Protein AF-A0A934EAH3-F1 (afdb_monomer_lite)

pLDDT: mean 91.91, std 9.69, range [51.09, 98.19]

Structure (mmCIF, N/CA/C/O backbone):
data_AF-A0A934EAH3-F1
#
_entry.id   AF-A0A934EAH3-F1
#
loop_
_atom_site.group_PDB
_atom_site.id
_atom_site.type_symbol
_atom_site.label_atom_id
_atom_site.label_alt_id
_atom_site.label_comp_id
_atom_site.label_asym_id
_atom_site.label_entity_id
_atom_site.label_seq_id
_atom_site.pdbx_PDB_ins_code
_atom_site.Cartn_x
_atom_site.Cartn_y
_atom_site.Cartn_z
_atom_site.occupancy
_atom_site.B_iso_or_equiv
_atom_site.auth_seq_id
_atom_site.auth_comp_id
_atom_site.auth_asym_id
_atom_site.auth_atom_id
_atom_site.pdbx_PDB_model_num
ATOM 1 N N . MET A 1 1 ? -9.696 6.305 -17.506 1.00 59.81 1 MET A N 1
ATOM 2 C CA . MET A 1 1 ? -9.180 5.192 -16.691 1.00 59.81 1 MET A CA 1
ATOM 3 C C . MET A 1 1 ? -8.863 5.747 -15.319 1.00 59.81 1 MET A C 1
ATOM 5 O O . MET A 1 1 ? -8.022 6.640 -15.236 1.00 59.81 1 MET A O 1
ATOM 9 N N . LYS A 1 2 ? -9.608 5.352 -14.284 1.00 77.00 2 LYS A N 1
ATOM 10 C CA . LYS A 1 2 ? -9.458 5.920 -12.939 1.00 77.00 2 LYS A CA 1
ATOM 11 C C . LYS A 1 2 ? -8.832 4.880 -12.012 1.00 77.00 2 LYS A C 1
ATOM 13 O O . LYS A 1 2 ? -9.222 3.724 -12.026 1.00 77.00 2 LYS A O 1
ATOM 18 N N . LEU A 1 3 ? -7.852 5.289 -11.207 1.00 75.62 3 LEU A N 1
ATOM 19 C CA . LEU A 1 3 ? -7.055 4.384 -10.365 1.00 75.62 3 LEU A CA 1
ATOM 20 C C . LEU A 1 3 ? -7.899 3.501 -9.421 1.00 75.62 3 LEU A C 1
ATOM 22 O O . LEU A 1 3 ? -7.547 2.354 -9.178 1.00 75.62 3 LEU A O 1
ATOM 26 N N . PHE A 1 4 ? -9.031 4.015 -8.943 1.00 80.19 4 PHE A N 1
ATOM 27 C CA . PHE A 1 4 ? -9.956 3.306 -8.055 1.00 80.19 4 PHE A CA 1
ATOM 28 C C . PHE A 1 4 ? -10.793 2.217 -8.745 1.00 80.19 4 PHE A C 1
ATOM 30 O O . PHE A 1 4 ? -11.543 1.518 -8.078 1.00 80.19 4 PHE A O 1
ATOM 37 N N . GLU A 1 5 ? -10.706 2.077 -10.069 1.00 86.12 5 GLU A N 1
ATOM 38 C CA . GLU A 1 5 ? -11.383 1.009 -10.820 1.00 86.12 5 GLU A CA 1
ATOM 39 C C . GLU A 1 5 ? -10.559 -0.294 -10.824 1.00 86.12 5 GLU A C 1
ATOM 41 O O . GLU A 1 5 ? -11.074 -1.348 -11.189 1.00 86.12 5 GLU A O 1
ATOM 46 N N . TYR A 1 6 ? -9.290 -0.241 -10.401 1.00 91.75 6 TYR A N 1
ATOM 47 C CA . TYR A 1 6 ? -8.406 -1.403 -10.295 1.00 91.75 6 TYR A CA 1
ATOM 48 C C . TYR A 1 6 ? -8.563 -2.111 -8.963 1.00 91.75 6 TYR A C 1
ATOM 50 O O . TYR A 1 6 ? -8.591 -1.443 -7.937 1.00 91.75 6 TYR A O 1
ATOM 58 N N . ASN A 1 7 ? -8.591 -3.445 -8.945 1.00 96.00 7 ASN A N 1
ATOM 59 C CA . ASN A 1 7 ? -8.551 -4.182 -7.684 1.00 96.00 7 ASN A CA 1
ATOM 60 C C . ASN A 1 7 ? -7.114 -4.251 -7.170 1.00 96.00 7 ASN A C 1
ATOM 62 O O . ASN A 1 7 ? -6.223 -4.701 -7.887 1.00 96.00 7 ASN A O 1
ATOM 66 N N . ALA A 1 8 ? -6.888 -3.871 -5.912 1.00 96.81 8 ALA A N 1
ATOM 67 C CA . ALA A 1 8 ? -5.552 -3.836 -5.313 1.00 96.81 8 ALA A CA 1
ATOM 68 C C . ALA A 1 8 ? -4.812 -5.184 -5.431 1.00 96.81 8 ALA A C 1
ATOM 70 O O . ALA A 1 8 ? -3.613 -5.226 -5.711 1.00 96.81 8 ALA A O 1
ATOM 71 N N . ARG A 1 9 ? -5.552 -6.291 -5.281 1.00 96.81 9 ARG A N 1
ATOM 72 C CA . ARG A 1 9 ? -5.036 -7.670 -5.327 1.00 96.81 9 ARG A CA 1
ATOM 73 C C . ARG A 1 9 ? -4.346 -8.021 -6.642 1.00 96.81 9 ARG A C 1
ATOM 75 O O . ARG A 1 9 ? -3.368 -8.761 -6.619 1.00 96.81 9 ARG A O 1
ATOM 82 N N . ASP A 1 10 ? -4.798 -7.452 -7.757 1.00 97.00 10 ASP A N 1
ATOM 83 C CA . ASP A 1 10 ? -4.231 -7.717 -9.087 1.00 97.00 10 ASP A CA 1
ATOM 84 C C . ASP A 1 10 ? -2.811 -7.126 -9.233 1.00 97.00 10 ASP A C 1
ATOM 86 O O . ASP A 1 10 ? -2.067 -7.458 -10.157 1.00 97.00 10 ASP A O 1
ATOM 90 N N . TYR A 1 11 ? -2.410 -6.256 -8.298 1.00 96.38 11 TYR A N 1
ATOM 91 C CA . TYR A 1 11 ? -1.165 -5.488 -8.329 1.00 96.38 11 TYR A CA 1
ATOM 92 C C . TYR A 1 11 ? -0.204 -5.829 -7.176 1.00 96.38 11 TYR A C 1
ATOM 94 O O . TYR A 1 11 ? 0.860 -5.207 -7.037 1.00 96.38 11 TYR A O 1
ATOM 102 N N . TYR A 1 12 ? -0.517 -6.842 -6.362 1.00 96.62 12 TYR A N 1
ATOM 103 C CA . TYR A 1 12 ? 0.319 -7.252 -5.226 1.00 96.62 12 TYR A CA 1
ATOM 104 C C . TYR A 1 12 ? 1.719 -7.709 -5.633 1.00 96.62 12 TYR A C 1
ATOM 106 O O . TYR A 1 12 ? 2.675 -7.372 -4.936 1.00 96.62 12 TYR A O 1
ATOM 114 N N . ASP A 1 13 ? 1.866 -8.342 -6.795 1.00 95.19 13 ASP A N 1
ATOM 115 C CA . ASP A 1 13 ? 3.157 -8.866 -7.265 1.00 95.19 13 ASP A CA 1
ATOM 116 C C . ASP A 1 13 ? 3.853 -7.945 -8.282 1.00 95.19 13 ASP A C 1
ATOM 118 O O . ASP A 1 13 ? 4.971 -8.206 -8.726 1.00 95.19 13 ASP A O 1
ATOM 122 N N . GLN A 1 14 ? 3.231 -6.813 -8.634 1.00 95.94 14 GLN A N 1
ATOM 123 C CA . GLN A 1 14 ? 3.818 -5.844 -9.562 1.00 95.94 14 GLN A CA 1
ATOM 124 C C . GLN A 1 14 ? 5.073 -5.209 -8.961 1.00 95.94 14 GLN A C 1
ATOM 126 O O . GLN A 1 14 ? 5.011 -4.548 -7.922 1.00 95.94 14 GLN A O 1
ATOM 131 N N . ARG A 1 15 ? 6.219 -5.371 -9.626 1.00 96.19 15 ARG A N 1
ATOM 132 C CA . ARG A 1 15 ? 7.514 -4.837 -9.177 1.00 96.19 15 ARG A CA 1
ATOM 133 C C . ARG A 1 15 ? 7.715 -3.386 -9.615 1.00 96.19 15 ARG A C 1
ATOM 135 O O . ARG A 1 15 ? 8.635 -3.072 -10.362 1.00 96.19 15 ARG A O 1
ATOM 142 N N . ASN A 1 16 ? 6.832 -2.502 -9.162 1.00 97.12 16 ASN A N 1
ATOM 143 C CA . ASN A 1 16 ? 6.921 -1.068 -9.415 1.00 97.12 16 ASN A CA 1
ATOM 144 C C . ASN A 1 16 ? 6.611 -0.288 -8.122 1.00 97.12 16 ASN A C 1
ATOM 146 O O . ASN A 1 16 ? 5.499 -0.413 -7.605 1.00 97.12 16 ASN A O 1
ATOM 150 N N . PRO A 1 17 ? 7.545 0.531 -7.602 1.00 97.31 17 PRO A N 1
ATOM 151 C CA . PRO A 1 17 ? 7.346 1.251 -6.344 1.00 97.31 17 PRO A CA 1
ATOM 152 C C . PRO A 1 17 ? 6.180 2.246 -6.402 1.00 97.31 17 PRO A C 1
ATOM 154 O O . PRO A 1 17 ? 5.469 2.406 -5.414 1.00 97.31 17 PRO A O 1
ATOM 157 N N . VAL A 1 18 ? 5.904 2.846 -7.567 1.00 97.12 18 VAL A N 1
ATOM 158 C CA . VAL A 1 18 ? 4.746 3.737 -7.752 1.00 97.12 18 VAL A CA 1
ATOM 159 C C . VAL A 1 18 ? 3.440 2.970 -7.560 1.00 97.12 18 VAL A C 1
ATOM 161 O O . VAL A 1 18 ? 2.518 3.468 -6.922 1.00 97.12 18 VAL A O 1
ATOM 164 N N . VAL A 1 19 ? 3.369 1.729 -8.050 1.00 97.25 19 VAL A N 1
ATOM 165 C CA . VAL A 1 19 ? 2.191 0.874 -7.849 1.00 97.25 19 VAL A CA 1
ATOM 166 C C .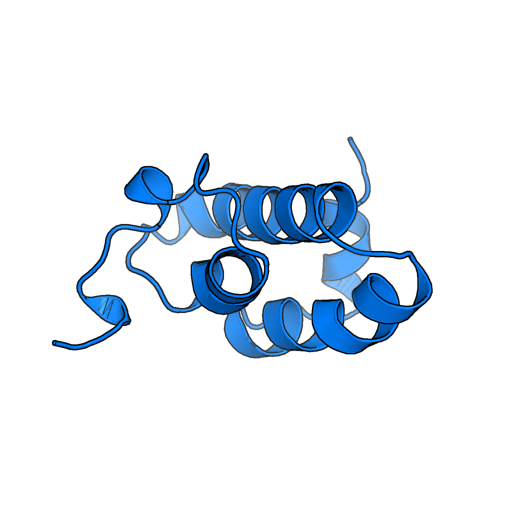 VAL A 1 19 ? 1.999 0.564 -6.366 1.00 97.25 19 VAL A C 1
ATOM 168 O O . VAL A 1 19 ? 0.872 0.628 -5.891 1.00 97.25 19 VAL A O 1
ATOM 171 N N . LYS A 1 20 ? 3.080 0.306 -5.616 1.00 97.94 20 LYS A N 1
ATOM 172 C CA . LYS A 1 20 ? 3.003 0.059 -4.165 1.00 97.94 20 LYS A CA 1
ATOM 173 C C . LYS A 1 20 ? 2.484 1.266 -3.402 1.00 97.94 20 LYS A C 1
ATOM 175 O O . LYS A 1 20 ? 1.585 1.114 -2.587 1.00 97.94 20 LYS A O 1
ATOM 180 N N . ILE A 1 21 ? 2.972 2.457 -3.740 1.00 97.94 21 ILE A N 1
ATOM 181 C CA . ILE A 1 21 ? 2.491 3.715 -3.158 1.00 97.94 21 ILE A CA 1
ATOM 182 C C . ILE A 1 21 ? 0.990 3.910 -3.424 1.00 97.94 21 ILE A C 1
ATOM 184 O O . ILE A 1 21 ? 0.268 4.409 -2.568 1.00 97.94 21 ILE A O 1
ATOM 188 N N . LEU A 1 22 ? 0.502 3.493 -4.595 1.00 97.56 22 LEU A N 1
ATOM 189 C CA . LEU A 1 22 ? -0.881 3.699 -5.027 1.00 97.56 22 LEU A CA 1
ATOM 190 C C . LEU A 1 22 ? -1.861 2.585 -4.627 1.00 97.56 22 LEU A C 1
ATOM 192 O O . LEU A 1 22 ? -3.066 2.778 -4.802 1.00 97.56 22 LEU A O 1
ATOM 196 N N . LEU A 1 23 ? -1.394 1.458 -4.078 1.00 97.56 23 LEU A N 1
ATOM 197 C CA . LEU A 1 23 ? -2.252 0.336 -3.665 1.00 97.56 23 LEU A CA 1
ATOM 198 C C . LEU A 1 23 ? -3.438 0.766 -2.774 1.00 97.56 23 LEU A C 1
ATOM 200 O O . LEU A 1 23 ? -4.553 0.332 -3.056 1.00 97.56 23 LEU A O 1
ATOM 204 N N . PRO A 1 24 ? -3.286 1.670 -1.783 1.00 96.81 24 PRO A N 1
ATOM 205 C CA . PRO A 1 24 ? -4.417 2.100 -0.956 1.00 96.81 24 PRO A CA 1
ATOM 206 C C . PRO A 1 24 ? -5.466 2.966 -1.670 1.00 96.81 24 PRO A C 1
ATOM 208 O O . PRO A 1 24 ? -6.513 3.258 -1.101 1.00 96.81 24 PRO A O 1
ATOM 211 N N . LYS A 1 25 ? -5.200 3.424 -2.900 1.00 96.19 25 LYS A N 1
ATOM 212 C CA . LYS A 1 25 ? -6.176 4.152 -3.732 1.00 96.19 25 LYS A CA 1
ATOM 213 C C . LYS A 1 25 ? -6.946 3.247 -4.693 1.00 96.19 25 LYS A C 1
ATOM 215 O O . LYS A 1 25 ? -7.837 3.737 -5.387 1.00 96.19 25 LYS A O 1
ATOM 220 N N . MET A 1 26 ? -6.588 1.969 -4.764 1.00 96.69 26 MET A N 1
ATOM 221 C CA . MET A 1 26 ? -7.272 0.966 -5.573 1.00 96.69 26 MET A CA 1
ATOM 222 C C . MET A 1 26 ? -8.513 0.429 -4.847 1.00 96.69 26 MET A C 1
ATOM 224 O O . MET A 1 26 ? -8.728 0.690 -3.667 1.00 96.69 26 MET A O 1
ATOM 228 N N . ASN A 1 27 ? -9.342 -0.325 -5.559 1.00 96.56 27 ASN A N 1
ATOM 229 C CA . ASN A 1 27 ? -10.510 -0.999 -5.016 1.00 96.56 27 ASN A CA 1
ATOM 230 C C . ASN A 1 27 ? -10.104 -2.199 -4.144 1.00 96.56 27 ASN A C 1
ATOM 232 O O . ASN A 1 27 ? -9.338 -3.067 -4.575 1.00 96.56 27 ASN A O 1
ATOM 236 N N . TYR A 1 28 ? -10.646 -2.257 -2.933 1.00 96.56 28 TYR A N 1
ATOM 237 C CA . TYR A 1 28 ? -10.563 -3.383 -2.004 1.00 96.56 28 TYR A CA 1
ATOM 238 C C . TYR A 1 28 ? -11.684 -3.249 -0.969 1.00 96.56 28 TYR A C 1
ATOM 240 O O . TYR A 1 28 ? -12.193 -2.150 -0.726 1.00 96.56 28 TYR A O 1
ATOM 248 N N . LYS A 1 29 ? -12.102 -4.358 -0.359 1.00 96.62 29 LYS A N 1
ATOM 249 C CA . LYS A 1 29 ? -13.120 -4.311 0.697 1.00 96.62 29 LYS A CA 1
ATOM 250 C C . LYS A 1 29 ? -12.524 -3.767 2.000 1.00 96.62 29 LYS A C 1
ATOM 252 O O . LYS A 1 29 ? -11.340 -3.987 2.242 1.00 96.62 29 LYS A O 1
ATOM 257 N N . PRO A 1 30 ? -13.303 -3.122 2.884 1.00 94.50 30 PRO A N 1
ATOM 258 C CA . PRO A 1 30 ? -12.786 -2.595 4.150 1.00 94.50 30 PRO A CA 1
ATOM 259 C C . PRO A 1 30 ? -11.992 -3.618 4.977 1.00 94.50 30 PRO A C 1
ATOM 261 O O . PRO A 1 30 ? -10.974 -3.267 5.570 1.00 94.50 30 PRO A O 1
ATOM 264 N N . GLU A 1 31 ? -12.395 -4.890 4.950 1.00 96.19 31 GLU A N 1
ATOM 265 C CA . GLU A 1 31 ? -11.729 -5.980 5.675 1.00 96.19 31 GLU A CA 1
ATOM 266 C C . GLU A 1 31 ? -10.347 -6.324 5.091 1.00 96.19 31 GLU A C 1
ATOM 268 O O . GLU A 1 31 ? -9.486 -6.864 5.780 1.00 96.19 31 GLU A O 1
ATOM 273 N N . GLU A 1 32 ? -10.108 -5.988 3.822 1.00 96.12 32 GLU A N 1
ATOM 274 C CA . GLU A 1 32 ? -8.838 -6.201 3.125 1.00 96.12 32 GLU A CA 1
ATOM 275 C C . GLU A 1 32 ? -7.851 -5.049 3.342 1.00 96.12 32 GLU A C 1
ATOM 277 O O . GLU A 1 32 ? -6.676 -5.196 2.999 1.00 96.12 32 GLU A O 1
ATOM 282 N N . ARG A 1 33 ? -8.289 -3.922 3.935 1.00 95.31 33 ARG A N 1
ATOM 283 C CA . ARG A 1 33 ? -7.455 -2.723 4.144 1.00 95.31 33 ARG A CA 1
ATOM 284 C C . ARG A 1 33 ? -6.115 -3.075 4.771 1.00 95.31 33 ARG A C 1
ATOM 286 O O . ARG A 1 33 ? -5.086 -2.572 4.329 1.00 95.31 33 ARG A O 1
ATOM 293 N N . PHE A 1 34 ? -6.137 -3.953 5.773 1.00 94.44 34 PHE A N 1
ATOM 294 C CA . PHE A 1 34 ? -4.930 -4.300 6.501 1.00 94.44 34 PHE A CA 1
ATOM 295 C C . PHE A 1 34 ? -3.883 -4.965 5.597 1.00 94.44 34 PHE A C 1
ATOM 297 O O . PHE A 1 34 ? -2.720 -4.567 5.565 1.00 94.44 34 PHE A O 1
ATOM 304 N N . GLU A 1 35 ? -4.315 -5.943 4.801 1.00 95.88 35 GLU A N 1
ATOM 305 C CA . GLU A 1 35 ? -3.442 -6.658 3.870 1.00 95.88 35 GLU A CA 1
ATOM 306 C C . GLU A 1 35 ? -2.953 -5.749 2.738 1.00 95.88 35 GLU A C 1
ATOM 308 O O . GLU A 1 35 ? -1.786 -5.823 2.359 1.00 95.88 35 GLU A O 1
ATOM 313 N N . VAL A 1 36 ? -3.804 -4.856 2.222 1.00 97.06 36 VAL A N 1
ATOM 314 C CA . VAL A 1 36 ? -3.419 -3.896 1.173 1.00 97.06 36 VAL A CA 1
ATOM 315 C C . VAL A 1 36 ? -2.285 -2.989 1.647 1.00 97.06 36 VAL A C 1
ATOM 317 O O . VAL A 1 36 ? -1.297 -2.823 0.930 1.00 97.06 36 VAL A O 1
ATOM 320 N N . ILE A 1 37 ? -2.394 -2.438 2.860 1.00 96.44 37 ILE A N 1
ATOM 321 C CA . ILE A 1 37 ? -1.357 -1.580 3.450 1.00 96.44 37 ILE A CA 1
ATOM 322 C C . ILE A 1 37 ? -0.076 -2.383 3.688 1.00 96.44 37 ILE A C 1
ATOM 324 O O . ILE A 1 37 ? 1.001 -1.954 3.276 1.00 96.44 37 ILE A O 1
ATOM 328 N N . ARG A 1 38 ? -0.184 -3.592 4.254 1.00 95.44 38 ARG A N 1
ATOM 329 C CA . ARG A 1 38 ? 0.973 -4.469 4.488 1.00 95.44 38 ARG A CA 1
ATOM 330 C C . ARG A 1 38 ? 1.715 -4.787 3.183 1.00 95.44 38 ARG A C 1
ATOM 332 O O . ARG A 1 38 ? 2.941 -4.696 3.121 1.00 95.44 38 ARG A O 1
ATOM 339 N N . ARG A 1 39 ? 0.985 -5.106 2.108 1.00 97.00 39 ARG A N 1
ATOM 340 C CA . ARG A 1 39 ? 1.543 -5.345 0.762 1.00 97.00 39 ARG A CA 1
ATOM 341 C C . ARG A 1 39 ? 2.185 -4.097 0.167 1.00 97.00 39 ARG A C 1
ATOM 343 O O . ARG A 1 39 ? 3.205 -4.216 -0.512 1.00 97.00 39 ARG A O 1
ATOM 350 N N . ALA A 1 40 ? 1.615 -2.922 0.421 1.00 97.56 40 ALA A N 1
ATOM 351 C CA . ALA A 1 40 ? 2.176 -1.645 0.001 1.00 97.56 40 ALA A CA 1
ATOM 352 C C . ALA A 1 40 ? 3.511 -1.360 0.702 1.00 97.56 40 ALA A C 1
ATOM 354 O O . ALA A 1 40 ? 4.507 -1.133 0.015 1.00 97.56 40 ALA A O 1
ATOM 355 N N . TYR A 1 41 ? 3.565 -1.455 2.035 1.00 96.69 41 TYR A N 1
ATOM 356 C CA . TYR A 1 41 ? 4.798 -1.258 2.802 1.00 96.69 41 TYR A CA 1
ATOM 357 C C . TYR A 1 41 ? 5.876 -2.255 2.409 1.00 96.69 41 TYR A C 1
ATOM 359 O O . TYR A 1 41 ? 6.957 -1.853 1.983 1.00 96.69 41 TYR A O 1
ATOM 367 N N . ARG A 1 42 ? 5.568 -3.553 2.484 1.00 96.06 42 ARG A N 1
ATOM 368 C CA . ARG A 1 42 ? 6.531 -4.606 2.171 1.00 96.06 42 ARG A CA 1
ATOM 369 C C . ARG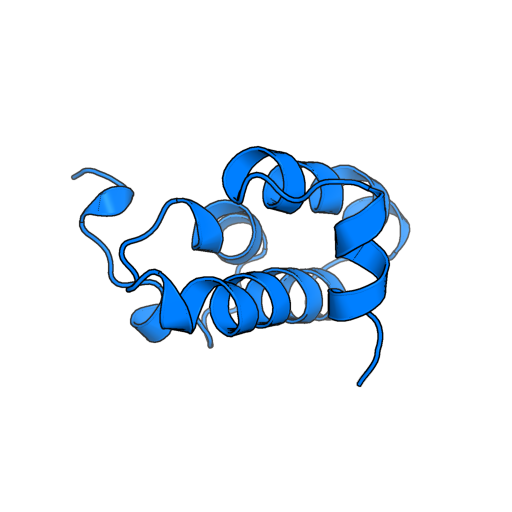 A 1 42 ? 7.044 -4.482 0.740 1.00 96.06 42 ARG A C 1
ATOM 371 O O . ARG A 1 42 ? 8.247 -4.517 0.509 1.00 96.06 42 ARG A O 1
ATOM 378 N N . GLY A 1 43 ? 6.139 -4.290 -0.218 1.00 97.25 43 GLY A N 1
ATOM 379 C CA . GLY A 1 43 ? 6.513 -4.153 -1.618 1.00 97.25 43 GLY A CA 1
ATOM 380 C C . GLY A 1 43 ? 7.352 -2.906 -1.886 1.00 97.25 43 GLY A C 1
ATOM 381 O O . GLY A 1 43 ? 8.249 -2.958 -2.720 1.00 97.25 43 GLY A O 1
ATOM 382 N N . LEU A 1 44 ? 7.082 -1.785 -1.210 1.00 97.81 44 LEU A N 1
ATOM 383 C CA . LEU A 1 44 ? 7.912 -0.589 -1.341 1.00 97.81 44 LEU A CA 1
ATOM 384 C C . LEU A 1 44 ? 9.302 -0.845 -0.750 1.00 97.81 44 LEU A C 1
ATOM 386 O O . LEU A 1 44 ? 10.290 -0.608 -1.439 1.00 97.81 44 LEU A O 1
ATOM 390 N N . PHE A 1 45 ? 9.371 -1.396 0.465 1.00 96.75 45 PHE A N 1
ATOM 391 C CA . PHE A 1 45 ? 10.618 -1.722 1.164 1.00 96.75 45 PHE A CA 1
ATOM 392 C C . PHE A 1 45 ? 11.530 -2.644 0.344 1.00 96.75 45 PHE A C 1
ATOM 394 O O . PHE A 1 45 ? 12.726 -2.399 0.237 1.00 96.75 45 PHE A O 1
ATOM 401 N N . GLU A 1 46 ? 10.966 -3.665 -0.305 1.00 97.12 46 GLU A N 1
ATOM 402 C CA . GLU A 1 46 ? 11.717 -4.603 -1.150 1.00 97.12 46 GLU A CA 1
ATOM 403 C C . GLU A 1 46 ? 12.231 -3.982 -2.468 1.00 97.12 46 GLU A C 1
ATOM 405 O O . GLU A 1 46 ? 13.132 -4.540 -3.100 1.00 97.12 46 GLU A O 1
ATOM 410 N N . LEU A 1 47 ? 11.655 -2.864 -2.931 1.00 97.94 47 LEU A N 1
ATOM 411 C CA . LEU A 1 47 ? 11.938 -2.288 -4.254 1.00 97.94 47 LEU A CA 1
ATOM 412 C C . LEU A 1 47 ? 12.836 -1.046 -4.231 1.00 97.94 47 LEU A C 1
ATOM 414 O O . LEU A 1 47 ? 13.358 -0.679 -5.287 1.00 97.94 47 LEU A O 1
ATOM 418 N N . VAL A 1 48 ? 12.998 -0.373 -3.090 1.00 97.56 48 VAL A N 1
ATOM 419 C CA . VAL A 1 48 ? 13.722 0.907 -3.008 1.00 97.56 48 VAL A CA 1
ATOM 420 C C . VAL A 1 48 ? 14.797 0.901 -1.922 1.00 97.56 48 VAL A C 1
ATOM 422 O O . VAL A 1 48 ? 14.852 0.020 -1.074 1.00 97.56 48 VAL A O 1
ATOM 425 N N . THR A 1 49 ? 15.691 1.891 -1.953 1.00 98.19 49 THR A N 1
ATOM 426 C CA . THR A 1 49 ? 16.689 2.074 -0.889 1.00 98.19 49 THR A CA 1
ATOM 427 C C . THR A 1 49 ? 16.025 2.551 0.409 1.00 98.19 49 THR A C 1
ATOM 429 O O . THR A 1 49 ? 14.988 3.209 0.329 1.00 98.19 49 THR A O 1
ATOM 432 N N . PRO A 1 50 ? 16.629 2.336 1.595 1.00 96.94 50 PRO A N 1
ATOM 433 C CA . PRO A 1 50 ? 16.060 2.799 2.868 1.00 96.94 50 PRO A CA 1
ATOM 434 C C . PRO A 1 50 ? 15.699 4.292 2.870 1.00 96.94 50 PRO A C 1
ATOM 436 O O . PRO A 1 50 ? 14.574 4.658 3.178 1.00 96.94 50 PRO A O 1
ATOM 439 N N . MET A 1 51 ? 16.595 5.148 2.363 1.00 97.25 51 MET A N 1
ATOM 440 C CA . MET A 1 51 ? 16.336 6.588 2.219 1.00 97.25 51 MET A CA 1
ATOM 441 C C . MET A 1 51 ? 15.097 6.893 1.358 1.00 97.25 51 MET A C 1
ATOM 443 O O . MET A 1 51 ? 14.363 7.844 1.619 1.00 97.25 51 MET A O 1
ATOM 447 N N . MET A 1 52 ? 14.874 6.121 0.292 1.00 97.31 52 MET A N 1
ATOM 448 C CA . MET A 1 52 ? 13.698 6.288 -0.561 1.00 97.31 52 MET A CA 1
ATOM 449 C C . MET A 1 52 ? 12.449 5.723 0.113 1.00 97.31 52 MET A C 1
ATOM 451 O O . MET A 1 52 ? 11.382 6.309 -0.024 1.00 97.31 52 MET A O 1
ATOM 455 N N . PHE A 1 53 ? 12.567 4.627 0.860 1.00 97.56 53 PHE A N 1
ATOM 456 C CA . PHE A 1 53 ? 11.463 4.083 1.640 1.00 97.56 53 PHE A CA 1
ATOM 457 C C . PHE A 1 53 ? 10.952 5.121 2.643 1.00 97.56 53 PHE A C 1
ATOM 459 O O . PHE A 1 53 ? 9.779 5.484 2.573 1.00 97.56 53 PHE A O 1
ATOM 466 N N . ASP A 1 54 ? 11.844 5.689 3.457 1.00 95.38 54 ASP A N 1
ATOM 467 C CA . ASP A 1 54 ? 1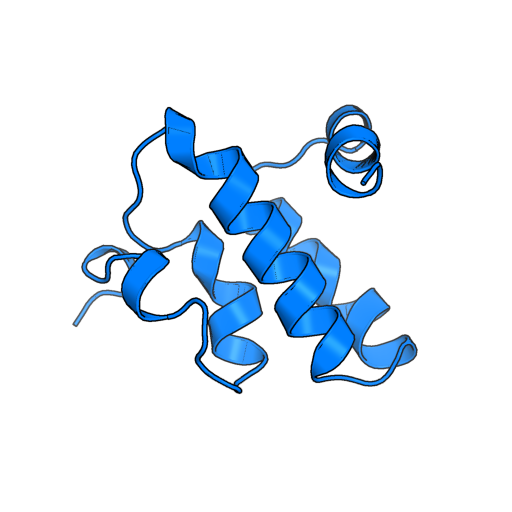1.515 6.725 4.445 1.00 95.38 54 ASP A CA 1
ATOM 468 C C . ASP A 1 54 ? 10.854 7.945 3.790 1.00 95.38 54 ASP A C 1
ATOM 470 O O . ASP A 1 54 ? 9.906 8.518 4.316 1.00 95.38 54 ASP A O 1
ATOM 474 N N . LYS A 1 55 ? 11.305 8.315 2.58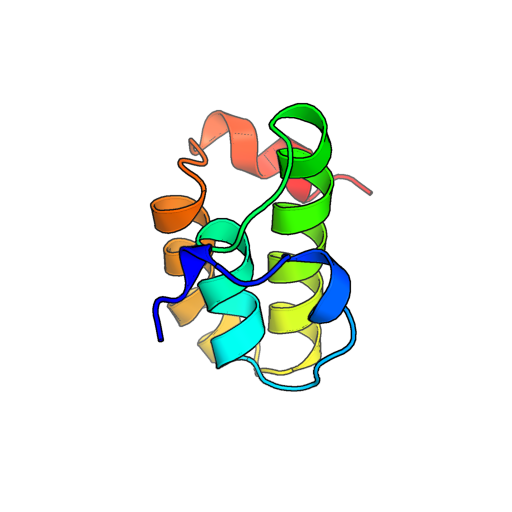6 1.00 96.12 55 LYS A N 1
ATOM 475 C CA . LYS A 1 55 ? 10.739 9.437 1.828 1.00 96.12 55 LYS A CA 1
ATOM 476 C C . LYS A 1 55 ? 9.324 9.173 1.300 1.00 96.12 55 LYS A C 1
ATOM 478 O O . LYS A 1 55 ? 8.580 10.133 1.094 1.00 96.12 55 LYS A O 1
ATOM 483 N N . TYR A 1 56 ? 8.975 7.922 0.988 1.00 97.62 56 TYR A N 1
ATOM 484 C CA . TYR A 1 56 ? 7.742 7.602 0.259 1.00 97.62 56 TYR A CA 1
ATOM 485 C C . TYR A 1 56 ? 6.687 6.839 1.063 1.00 97.62 56 TYR A C 1
ATOM 487 O O . TYR A 1 56 ? 5.526 6.826 0.648 1.00 97.62 56 TYR A O 1
ATOM 495 N N . VAL A 1 57 ? 7.045 6.221 2.188 1.00 95.44 57 VAL A N 1
ATOM 496 C CA . VAL A 1 57 ? 6.111 5.427 3.000 1.00 95.44 57 VAL A CA 1
ATOM 497 C C . VAL A 1 57 ? 4.931 6.264 3.502 1.00 95.44 57 VAL A C 1
ATOM 499 O O . VAL A 1 57 ? 3.797 5.800 3.446 1.00 95.44 57 VAL A O 1
ATOM 502 N N . ASP A 1 58 ? 5.147 7.537 3.839 1.00 95.38 58 ASP A N 1
ATOM 503 C CA . ASP A 1 58 ? 4.080 8.418 4.332 1.00 95.38 58 ASP A CA 1
ATOM 504 C C . ASP A 1 58 ? 2.984 8.692 3.282 1.00 95.38 58 ASP A C 1
ATOM 506 O O . ASP A 1 58 ? 1.845 8.999 3.634 1.00 95.38 58 ASP A O 1
ATOM 510 N N . PHE A 1 59 ? 3.260 8.529 1.979 1.00 96.81 59 PHE A N 1
ATOM 511 C CA . PHE A 1 59 ? 2.197 8.601 0.966 1.00 96.81 59 PHE A CA 1
ATOM 512 C C . PHE A 1 59 ? 1.206 7.442 1.101 1.00 96.81 59 PHE A C 1
ATOM 51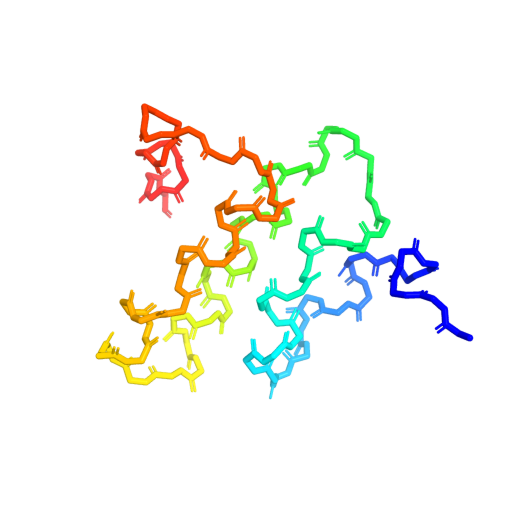4 O O . PHE A 1 59 ? 0.009 7.643 0.896 1.00 96.81 59 PHE A O 1
ATOM 521 N N . ILE A 1 60 ? 1.683 6.245 1.460 1.00 96.44 60 ILE A N 1
ATOM 522 C CA . ILE A 1 60 ? 0.823 5.079 1.704 1.00 96.44 60 ILE A CA 1
ATOM 523 C C . ILE A 1 60 ? -0.090 5.380 2.897 1.00 96.44 60 ILE A C 1
ATOM 525 O O . ILE A 1 60 ? -1.301 5.173 2.801 1.00 96.44 60 ILE A O 1
ATOM 529 N N . ASP A 1 61 ? 0.463 5.956 3.963 1.00 95.06 61 ASP A N 1
ATOM 530 C CA . ASP A 1 61 ? -0.272 6.315 5.181 1.00 95.06 61 ASP A CA 1
ATOM 531 C C . ASP A 1 61 ? -1.368 7.333 4.889 1.00 95.06 61 ASP A C 1
ATOM 533 O O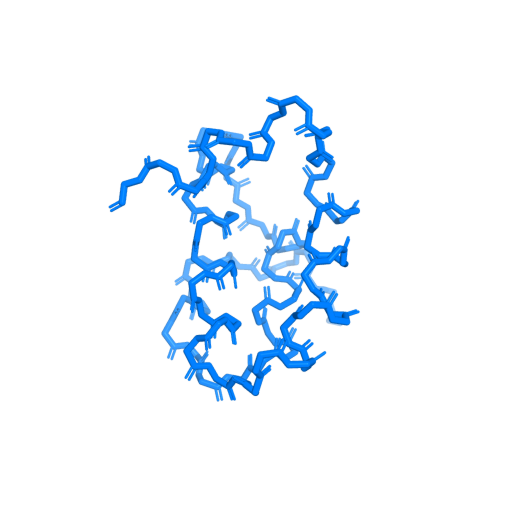 . ASP A 1 61 ? -2.535 7.116 5.221 1.00 95.06 61 ASP A O 1
ATOM 537 N N . VAL A 1 62 ? -1.010 8.413 4.187 1.00 95.50 62 VAL A N 1
ATOM 538 C CA . VAL A 1 62 ? -1.945 9.465 3.769 1.00 95.50 62 VAL A CA 1
ATOM 539 C C . VAL A 1 62 ? -3.052 8.892 2.887 1.00 95.50 62 VAL A C 1
ATOM 541 O O . VAL A 1 62 ? -4.214 9.286 3.000 1.00 95.50 62 VAL A O 1
ATOM 544 N N . TYR A 1 63 ? -2.731 7.957 1.994 1.00 95.06 63 TYR A N 1
ATOM 545 C CA . TYR A 1 63 ? -3.720 7.383 1.088 1.00 95.06 63 TYR A CA 1
ATOM 546 C C . TYR A 1 63 ? -4.649 6.377 1.751 1.00 95.06 63 TYR A C 1
ATOM 548 O O . TYR A 1 63 ? -5.825 6.358 1.380 1.00 95.06 63 TYR A O 1
ATOM 556 N N . ALA A 1 64 ? -4.149 5.601 2.711 1.00 93.69 64 ALA A N 1
ATOM 557 C CA . ALA A 1 64 ? -4.924 4.604 3.440 1.00 93.69 64 ALA A CA 1
ATOM 558 C C . ALA A 1 64 ? -5.572 5.150 4.727 1.00 93.69 64 ALA A C 1
ATOM 560 O O . ALA A 1 64 ? -6.321 4.428 5.394 1.00 93.69 64 ALA A O 1
ATOM 561 N N . GLY A 1 65 ? -5.285 6.406 5.086 1.00 93.69 65 GLY A N 1
ATOM 562 C CA . GLY A 1 65 ? -5.752 7.039 6.316 1.00 93.69 65 GLY A CA 1
ATOM 563 C C . GLY A 1 65 ? -5.184 6.378 7.572 1.00 93.69 65 GLY A C 1
ATOM 564 O O . GLY A 1 65 ? -5.922 6.207 8.539 1.00 93.69 65 GLY A O 1
ATOM 565 N N . VAL A 1 66 ? -3.923 5.930 7.536 1.00 90.56 66 VAL A N 1
ATOM 566 C CA . VAL A 1 66 ? -3.246 5.335 8.700 1.00 90.56 66 VAL A CA 1
ATOM 567 C C . VAL A 1 66 ? -2.920 6.440 9.695 1.00 90.56 66 VAL A C 1
ATOM 569 O O . VAL A 1 66 ? -2.316 7.451 9.338 1.00 90.56 66 VAL A O 1
ATOM 572 N N . ARG A 1 67 ? -3.331 6.256 10.950 1.00 86.75 67 ARG A N 1
ATOM 573 C CA . ARG A 1 67 ? -2.931 7.136 12.058 1.00 86.75 67 ARG A CA 1
ATOM 574 C C . ARG A 1 67 ? -1.609 6.644 12.641 1.00 86.75 67 ARG A C 1
ATOM 576 O O . ARG A 1 67 ? -1.325 5.455 12.578 1.00 86.75 67 ARG A O 1
ATOM 583 N N . GLU A 1 68 ? -0.833 7.528 13.257 1.00 78.56 68 GLU A N 1
ATOM 584 C CA . GLU A 1 68 ? 0.471 7.172 13.841 1.00 78.56 68 GLU A CA 1
ATOM 585 C C . GLU A 1 68 ? 0.372 5.997 14.834 1.00 78.56 68 GLU A C 1
ATOM 587 O O . GLU A 1 68 ? 1.111 5.028 14.710 1.00 78.56 68 GLU A O 1
ATOM 592 N N . GLU A 1 69 ? -0.643 6.012 15.705 1.00 80.44 69 GLU A N 1
ATOM 593 C CA . GLU A 1 69 ? -0.981 4.923 16.644 1.00 80.44 69 GLU A CA 1
ATOM 594 C C . GLU A 1 69 ? -1.253 3.571 15.956 1.00 80.44 69 GLU A C 1
ATOM 596 O O . GLU A 1 69 ? -1.096 2.513 16.555 1.00 80.44 69 GLU A O 1
ATOM 601 N N . GLU A 1 70 ? -1.715 3.600 14.704 1.00 81.50 70 GLU A N 1
ATOM 602 C CA . GLU A 1 70 ? -2.065 2.414 13.921 1.00 81.50 70 GLU A CA 1
ATOM 603 C C . GLU A 1 70 ? -0.850 1.848 13.163 1.00 81.50 70 GLU A C 1
ATOM 605 O O . GLU A 1 70 ? -0.845 0.665 12.826 1.00 81.50 70 GLU A O 1
ATOM 610 N N . ARG A 1 71 ? 0.200 2.653 12.918 1.00 78.75 71 ARG A N 1
ATOM 611 C CA . ARG A 1 71 ? 1.397 2.221 12.165 1.00 78.75 71 ARG A CA 1
ATOM 612 C C . ARG A 1 71 ? 2.091 1.036 12.825 1.00 78.75 71 ARG A C 1
ATOM 614 O O . ARG A 1 71 ? 2.514 0.123 12.122 1.00 78.75 71 ARG A O 1
ATOM 621 N N . GLU A 1 72 ? 2.168 1.014 14.155 1.00 78.81 72 GLU A N 1
ATOM 622 C CA . GLU A 1 72 ? 2.835 -0.072 14.886 1.00 78.81 72 GLU A CA 1
ATOM 623 C C . GLU A 1 72 ? 2.213 -1.441 14.596 1.00 78.81 72 GLU A C 1
ATOM 625 O O . GLU A 1 72 ? 2.938 -2.424 14.457 1.00 78.81 72 GLU A O 1
ATOM 630 N N . ALA A 1 73 ? 0.891 -1.505 14.411 1.00 79.56 73 ALA A N 1
ATOM 631 C CA . ALA A 1 73 ? 0.202 -2.752 14.090 1.00 79.56 73 ALA A CA 1
ATOM 632 C C . ALA A 1 73 ? 0.620 -3.318 12.724 1.00 79.56 73 ALA A C 1
ATOM 634 O O . ALA A 1 73 ? 0.594 -4.528 12.531 1.00 79.56 73 ALA A O 1
ATOM 635 N N . PHE A 1 74 ? 1.029 -2.468 11.778 1.00 76.56 74 PHE A N 1
ATOM 636 C CA . PHE A 1 74 ? 1.456 -2.889 10.442 1.00 76.56 74 PHE A CA 1
ATOM 637 C C . PHE A 1 74 ? 2.914 -3.352 10.368 1.00 76.56 74 PHE A C 1
ATOM 639 O O . PHE A 1 74 ? 3.273 -4.031 9.405 1.00 76.56 74 PHE A O 1
ATOM 646 N N . TYR A 1 75 ? 3.740 -2.983 11.350 1.00 68.94 75 TYR A N 1
ATOM 647 C CA . TYR A 1 75 ? 5.146 -3.392 11.440 1.00 68.94 75 TYR A CA 1
ATOM 648 C C . TYR A 1 75 ? 5.363 -4.672 12.263 1.00 68.94 75 TYR A C 1
ATOM 650 O O . TYR A 1 75 ? 6.466 -5.210 12.259 1.00 68.94 75 TYR A O 1
ATOM 658 N N . GLN A 1 76 ? 4.339 -5.144 12.978 1.00 62.53 76 GLN A N 1
ATOM 659 C CA . GLN A 1 76 ? 4.389 -6.337 13.827 1.00 62.53 76 GLN A CA 1
ATOM 660 C C . GLN A 1 76 ? 3.887 -7.564 13.043 1.00 62.53 76 GLN A C 1
ATOM 662 O O . GLN A 1 76 ? 2.691 -7.841 13.058 1.00 62.53 76 GLN A O 1
ATOM 667 N N . ASP A 1 77 ? 4.784 -8.217 12.293 1.00 51.09 77 ASP A N 1
ATOM 668 C CA . ASP A 1 77 ? 4.790 -9.621 11.797 1.00 51.09 77 ASP A CA 1
ATOM 669 C C . ASP A 1 77 ? 5.855 -9.775 10.682 1.00 51.09 77 ASP A C 1
ATOM 671 O O . ASP A 1 77 ? 5.947 -10.857 10.052 1.00 51.09 77 ASP A O 1
#

Secondary structure (DSSP, 8-state):
--GGGSBGGGGTT---HHHHHHGGGSB--GGGHHHHHHHHHHHHHHHS-HHHHHHHHHHHHHHHT--HHHHHHHH--

Radius of gyration: 11.61 Å; chains: 1; bounding box: 30×19×33 Å

Sequence (77 aa):
MKLFEYNARDYYDQRNPVVKILLPKMNYKPEERFEVIRRAYRGLFELVTPMMFDKYVDFIDVYAGVREEEREAFYQD

Foldseek 3Di:
DDQQDAQLVVCLPPQDLVNLLCSLSYDDDPVCLLVSLLSSLVSNPVRDDPVVSVVRNVSSCVSSVPDPVRVVVSVPD